Protein AF-A0AAE9SIH8-F1 (afdb_monomer)

Solvent-accessible surface area (backbone atoms only — not comparable to full-atom values): 8625 Å² total; per-residue (Å²): 113,73,67,61,57,49,52,53,50,48,49,51,50,50,52,49,59,66,50,48,78,68,46,65,55,53,62,52,49,54,48,53,52,45,54,52,49,50,54,51,30,52,54,30,46,47,54,41,31,60,41,42,65,58,49,41,54,53,43,53,73,67,72,54,62,60,70,52,38,52,46,42,48,56,34,34,75,76,45,49,53,47,79,69,83,87,72,99,57,61,70,63,61,51,50,30,53,45,34,55,56,52,59,50,67,57,87,61,87,91,53,61,70,65,57,54,54,54,34,50,45,48,43,49,29,52,53,42,52,52,51,50,51,52,50,50,52,54,49,49,66,60,46,53,60,53,53,52,55,56,54,60,74,75,109

Radius of gyration: 23.44 Å; Cα contacts (8 Å, |Δi|>4): 87; chains: 1; bounding box: 57×36×56 Å

Structure (mmCIF, N/CA/C/O backbone):
data_AF-A0AAE9SIH8-F1
#
_entry.id   AF-A0AAE9SIH8-F1
#
loop_
_atom_site.group_PDB
_atom_site.id
_atom_site.type_symbol
_atom_site.label_atom_id
_atom_site.label_alt_id
_atom_site.label_comp_id
_atom_site.label_asym_id
_atom_site.label_entity_id
_atom_site.label_seq_id
_atom_site.pdbx_PDB_ins_code
_atom_site.Cartn_x
_atom_site.Cartn_y
_atom_site.Cartn_z
_atom_site.occupancy
_atom_site.B_iso_or_equiv
_atom_site.auth_seq_id
_atom_site.auth_comp_id
_atom_site.auth_asym_id
_atom_site.auth_atom_id
_atom_site.pdbx_PDB_model_num
ATOM 1 N N . MET A 1 1 ? 42.562 -18.821 -25.624 1.00 51.78 1 MET A N 1
ATOM 2 C CA . MET A 1 1 ? 41.520 -18.286 -24.716 1.00 51.78 1 MET A CA 1
ATOM 3 C C . MET A 1 1 ? 40.716 -17.145 -25.338 1.00 51.78 1 MET A C 1
ATOM 5 O O . MET A 1 1 ? 39.502 -17.243 -25.308 1.00 51.78 1 MET A O 1
ATOM 9 N N . GLY A 1 2 ? 41.336 -16.130 -25.962 1.00 51.38 2 GLY A N 1
ATOM 10 C CA . GLY A 1 2 ? 40.613 -14.959 -26.504 1.00 51.38 2 GLY A CA 1
ATOM 11 C C . GLY A 1 2 ? 39.602 -15.224 -27.635 1.00 51.38 2 GLY A C 1
ATOM 12 O O . GLY A 1 2 ? 38.607 -14.512 -27.735 1.00 51.38 2 GLY A O 1
ATOM 13 N N . LEU A 1 3 ? 39.822 -16.263 -28.451 1.00 54.47 3 LEU A N 1
ATOM 14 C CA . LEU A 1 3 ? 38.937 -16.655 -29.563 1.00 54.47 3 LEU A CA 1
ATOM 15 C C . LEU A 1 3 ? 37.640 -17.329 -29.085 1.00 54.47 3 LEU A C 1
ATOM 17 O O . LEU A 1 3 ? 36.567 -17.075 -29.612 1.00 54.47 3 LEU A O 1
ATOM 21 N N . ILE A 1 4 ? 37.723 -18.141 -28.029 1.00 61.78 4 ILE A N 1
ATOM 22 C CA . ILE A 1 4 ? 36.557 -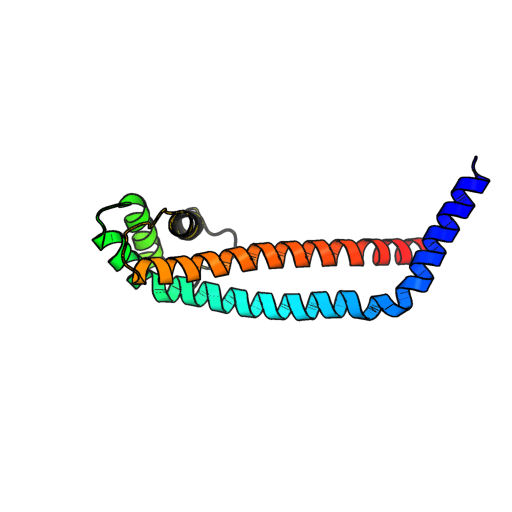18.830 -27.453 1.00 61.78 4 ILE A CA 1
ATOM 23 C C . ILE A 1 4 ? 35.651 -17.815 -26.748 1.00 61.78 4 ILE A C 1
ATOM 25 O O . ILE A 1 4 ? 34.438 -17.836 -26.919 1.00 61.78 4 ILE A O 1
ATOM 29 N N . THR A 1 5 ? 36.238 -16.865 -26.017 1.00 56.62 5 THR A N 1
ATOM 30 C CA . THR A 1 5 ? 35.485 -15.792 -25.354 1.00 56.62 5 THR A CA 1
ATOM 31 C C . THR A 1 5 ? 34.812 -14.841 -26.341 1.00 56.62 5 THR A C 1
ATOM 33 O O . THR A 1 5 ? 33.710 -14.380 -26.070 1.00 56.62 5 THR A O 1
ATOM 36 N N . THR A 1 6 ? 35.431 -14.564 -27.494 1.00 56.91 6 THR A N 1
ATOM 37 C CA . THR A 1 6 ? 34.813 -13.722 -28.534 1.0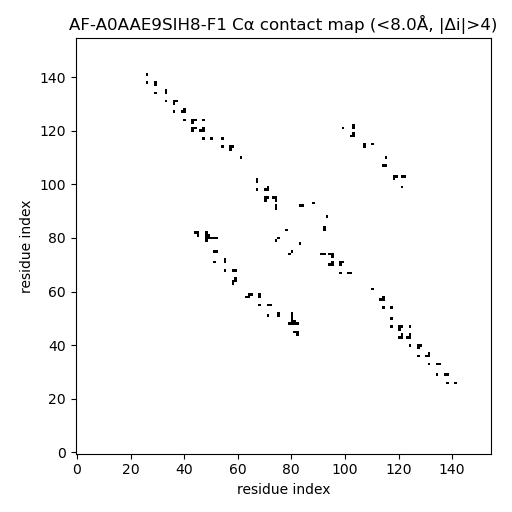0 56.91 6 THR A CA 1
ATOM 38 C C . THR A 1 6 ? 33.679 -14.443 -29.249 1.00 56.91 6 THR A C 1
ATOM 40 O O . THR A 1 6 ? 32.646 -13.827 -29.477 1.00 56.91 6 THR A O 1
ATOM 43 N N . ILE A 1 7 ? 33.814 -15.741 -29.530 1.00 63.94 7 ILE A N 1
ATOM 44 C CA . ILE A 1 7 ? 32.733 -16.546 -30.120 1.00 63.94 7 ILE A CA 1
ATOM 45 C C . ILE A 1 7 ? 31.525 -16.610 -29.176 1.00 63.94 7 ILE A C 1
ATOM 47 O O . ILE A 1 7 ? 30.414 -16.319 -29.604 1.00 63.94 7 ILE A O 1
ATOM 51 N N . ILE A 1 8 ? 31.744 -16.867 -27.881 1.00 65.31 8 ILE A N 1
ATOM 52 C CA . ILE A 1 8 ? 30.671 -16.867 -26.871 1.00 65.31 8 ILE A CA 1
ATOM 53 C C . ILE A 1 8 ? 30.009 -15.484 -26.771 1.00 65.31 8 ILE A C 1
ATOM 55 O O . ILE A 1 8 ? 28.789 -15.380 -26.691 1.00 65.31 8 ILE A O 1
ATOM 59 N N . PHE A 1 9 ? 30.790 -14.402 -26.809 1.00 60.03 9 PHE A N 1
ATOM 60 C CA . PHE A 1 9 ? 30.253 -13.040 -26.759 1.00 60.03 9 PHE A CA 1
ATOM 61 C C . PHE A 1 9 ? 29.423 -12.692 -28.005 1.00 60.03 9 PHE A C 1
ATOM 63 O O . PHE A 1 9 ? 28.375 -12.059 -27.888 1.00 60.03 9 PHE A O 1
ATOM 70 N N . ILE A 1 10 ? 29.854 -13.147 -29.186 1.00 64.19 10 ILE A N 1
ATOM 71 C CA . ILE A 1 10 ? 29.127 -12.982 -30.450 1.00 64.19 10 ILE A CA 1
ATOM 72 C C . ILE A 1 10 ? 27.847 -13.826 -30.458 1.00 64.19 10 ILE A C 1
ATOM 74 O O . ILE A 1 10 ? 26.819 -13.326 -30.900 1.00 64.19 10 ILE A O 1
ATOM 78 N N . GLU A 1 11 ? 27.862 -15.049 -29.923 1.00 59.62 11 GLU A N 1
ATOM 79 C CA . GLU A 1 11 ? 26.656 -15.878 -29.780 1.00 59.62 11 GLU A CA 1
ATOM 80 C C . GLU A 1 11 ? 25.663 -15.296 -28.771 1.00 59.62 11 GLU A C 1
ATOM 82 O O . GLU A 1 11 ? 24.463 -15.298 -29.033 1.00 59.62 11 GLU A O 1
ATOM 87 N N . ILE A 1 12 ? 26.136 -14.715 -27.664 1.00 62.38 12 ILE A N 1
ATOM 88 C CA . ILE A 1 12 ? 25.283 -13.977 -26.722 1.00 62.38 12 ILE A CA 1
ATOM 89 C C . ILE A 1 12 ? 24.674 -12.751 -27.415 1.00 62.38 12 ILE A C 1
ATOM 91 O O . ILE A 1 12 ? 23.472 -12.529 -27.312 1.00 62.38 12 ILE A O 1
ATOM 95 N N . LEU A 1 13 ? 25.460 -11.982 -28.173 1.00 55.28 13 LEU A N 1
ATOM 96 C CA . LEU A 1 13 ? 24.975 -10.822 -28.932 1.00 55.28 13 LEU A CA 1
ATOM 97 C C . LEU A 1 13 ? 24.002 -11.202 -30.058 1.00 55.28 13 LEU A C 1
ATOM 99 O O . LEU A 1 13 ? 23.015 -10.499 -30.263 1.00 55.28 13 LEU A O 1
ATOM 103 N N . ALA A 1 14 ? 24.244 -12.303 -30.770 1.00 55.91 14 ALA A N 1
ATOM 104 C CA . ALA A 1 14 ? 23.375 -12.814 -31.829 1.00 55.91 14 ALA A CA 1
ATOM 105 C C . ALA A 1 14 ? 22.090 -13.443 -31.263 1.00 55.91 14 ALA A C 1
ATOM 107 O O . ALA A 1 14 ? 21.006 -13.247 -31.817 1.00 55.91 14 ALA A O 1
ATOM 108 N N . GLY A 1 15 ? 22.188 -14.125 -30.119 1.00 54.53 15 GLY A N 1
ATOM 109 C CA . GLY A 1 15 ? 21.053 -14.609 -29.338 1.00 54.53 15 GLY A CA 1
ATOM 110 C C . GLY A 1 15 ? 20.188 -13.452 -28.848 1.00 54.53 15 GLY A C 1
ATOM 111 O O . GLY A 1 15 ? 18.983 -13.464 -29.054 1.00 54.53 15 GLY A O 1
ATOM 112 N N . ILE A 1 16 ? 20.805 -12.392 -28.323 1.00 56.25 16 ILE A N 1
ATOM 113 C CA . ILE A 1 16 ? 20.131 -11.148 -27.942 1.00 56.25 16 ILE A CA 1
ATOM 114 C C . ILE A 1 16 ? 19.460 -10.490 -29.166 1.00 56.25 16 ILE A C 1
ATOM 116 O O . ILE A 1 16 ? 18.292 -10.121 -29.094 1.00 56.25 16 ILE A O 1
ATOM 120 N N . ASN A 1 17 ? 20.153 -10.379 -30.307 1.00 50.12 17 ASN A N 1
ATOM 121 C CA . ASN A 1 17 ? 19.650 -9.714 -31.519 1.00 50.12 17 ASN A CA 1
ATOM 122 C C . ASN A 1 17 ? 18.515 -10.486 -32.224 1.00 50.12 17 ASN A C 1
ATOM 124 O O . ASN A 1 17 ? 17.637 -9.859 -32.808 1.00 50.12 17 ASN A O 1
ATOM 128 N N . SER A 1 18 ? 18.499 -11.822 -32.146 1.00 53.47 18 SER A N 1
ATOM 129 C CA . SER A 1 18 ? 17.371 -12.644 -32.618 1.00 53.47 18 SER A CA 1
ATOM 130 C C . SER A 1 18 ? 16.183 -12.624 -31.645 1.00 53.47 18 SER A C 1
ATOM 132 O O . SER A 1 18 ? 15.043 -12.585 -32.098 1.00 53.47 18 SER A O 1
ATOM 134 N N . TYR A 1 19 ? 16.430 -12.516 -30.332 1.00 53.16 19 TYR A N 1
ATOM 135 C CA . TYR A 1 19 ? 15.395 -12.283 -29.310 1.00 53.16 19 TYR A CA 1
ATOM 136 C C . TYR A 1 19 ? 14.754 -10.883 -29.385 1.00 53.16 19 TYR A C 1
ATOM 138 O O . TYR A 1 19 ? 13.635 -10.689 -28.911 1.00 53.16 19 TYR A O 1
ATOM 146 N N . TYR A 1 20 ? 15.447 -9.889 -29.955 1.00 52.72 20 TYR A N 1
ATOM 147 C CA . TYR A 1 20 ? 15.016 -8.483 -29.969 1.00 52.72 20 TYR A CA 1
ATOM 148 C C . TYR A 1 20 ? 13.740 -8.215 -30.787 1.00 52.72 20 TYR A C 1
ATOM 150 O O . TYR A 1 20 ? 13.038 -7.246 -30.495 1.00 52.72 20 TYR A O 1
ATOM 158 N N . LEU A 1 21 ? 13.410 -9.060 -31.773 1.00 50.75 21 LEU A N 1
ATOM 159 C CA . LEU A 1 21 ? 12.186 -8.913 -32.575 1.00 50.75 21 LEU A CA 1
ATOM 160 C C . LEU A 1 21 ? 10.911 -9.267 -31.785 1.00 50.75 21 LEU A C 1
ATOM 162 O O . LEU A 1 21 ? 9.889 -8.615 -31.983 1.00 50.75 21 LEU A O 1
ATOM 166 N N . ASP A 1 22 ? 10.994 -10.183 -30.815 1.00 51.50 22 ASP A N 1
ATOM 167 C CA . ASP A 1 22 ? 9.898 -10.484 -29.875 1.00 51.50 22 ASP A CA 1
ATOM 168 C C . ASP A 1 22 ? 9.880 -9.526 -28.661 1.00 51.50 22 ASP A C 1
ATOM 170 O O . ASP A 1 22 ? 8.882 -9.398 -27.945 1.00 51.50 22 ASP A O 1
ATOM 174 N N . PHE A 1 23 ? 10.976 -8.793 -28.436 1.00 52.62 23 PHE A N 1
ATOM 175 C CA . PHE A 1 23 ? 11.207 -7.968 -27.246 1.00 52.62 23 PHE A CA 1
ATOM 176 C C . PHE A 1 23 ? 10.578 -6.574 -27.285 1.00 52.62 23 PHE A C 1
ATOM 178 O O . PHE A 1 23 ? 10.582 -5.908 -26.258 1.00 52.62 23 PHE A O 1
ATOM 185 N N . VAL A 1 24 ? 10.015 -6.101 -28.403 1.00 56.66 24 VAL A N 1
ATOM 186 C CA . VAL A 1 24 ? 9.310 -4.798 -28.427 1.00 56.66 24 VAL A CA 1
ATOM 187 C C . VAL A 1 24 ? 8.046 -4.844 -27.559 1.00 56.66 24 VAL A C 1
ATOM 189 O O . VAL A 1 24 ? 7.697 -3.861 -26.906 1.00 56.66 24 VAL A O 1
ATOM 192 N N . PHE A 1 25 ? 7.386 -6.003 -27.483 1.00 58.53 25 PHE A N 1
ATOM 193 C CA . PHE A 1 25 ? 6.155 -6.160 -26.711 1.00 58.53 25 PHE A CA 1
ATOM 194 C C . PHE A 1 25 ? 6.394 -6.204 -25.199 1.00 58.53 25 PHE A C 1
ATOM 196 O O . PHE A 1 25 ? 5.549 -5.729 -24.446 1.00 58.53 25 PHE A O 1
ATOM 203 N N . ILE A 1 26 ? 7.533 -6.723 -24.731 1.00 64.25 26 ILE A N 1
ATOM 204 C CA . ILE A 1 26 ? 7.787 -6.928 -23.296 1.00 64.25 26 ILE A CA 1
ATOM 205 C C . ILE A 1 26 ? 7.831 -5.592 -22.518 1.00 64.25 26 ILE A C 1
ATOM 207 O O . ILE A 1 26 ? 7.085 -5.467 -21.544 1.00 64.25 26 ILE A O 1
ATOM 211 N N . PRO A 1 27 ? 8.595 -4.560 -22.933 1.00 67.25 27 PRO A N 1
ATOM 212 C CA . PRO A 1 27 ? 8.571 -3.247 -22.298 1.00 67.25 27 PRO A CA 1
ATOM 213 C C . PRO A 1 27 ? 7.194 -2.591 -22.360 1.00 67.25 27 PRO A C 1
ATOM 215 O O . PRO A 1 27 ? 6.779 -1.987 -21.377 1.00 67.25 27 PRO A O 1
ATOM 218 N N . ILE A 1 28 ? 6.463 -2.740 -23.474 1.00 72.38 28 ILE A N 1
ATOM 219 C CA . ILE A 1 28 ? 5.100 -2.205 -23.624 1.00 72.38 28 ILE A CA 1
ATOM 220 C C . ILE A 1 28 ? 4.159 -2.862 -22.610 1.00 72.38 28 ILE A C 1
ATOM 222 O O . ILE A 1 28 ? 3.419 -2.166 -21.920 1.00 72.38 28 ILE A O 1
ATOM 226 N N . ILE A 1 29 ? 4.219 -4.186 -22.465 1.00 73.88 29 ILE A N 1
ATOM 227 C CA . ILE A 1 29 ? 3.425 -4.946 -21.495 1.00 73.88 29 ILE A CA 1
ATOM 228 C C . ILE A 1 29 ? 3.756 -4.500 -20.066 1.00 73.88 29 ILE A C 1
ATOM 230 O O . ILE A 1 29 ? 2.844 -4.202 -19.295 1.00 73.88 29 ILE A O 1
ATOM 234 N N . VAL A 1 30 ? 5.043 -4.386 -19.717 1.00 76.31 30 VAL A N 1
ATOM 235 C CA . VAL A 1 30 ? 5.484 -3.885 -18.402 1.00 76.31 30 VAL A CA 1
ATOM 236 C C . VAL A 1 30 ? 4.958 -2.470 -18.151 1.00 76.31 30 VAL A C 1
ATOM 238 O O . VAL A 1 30 ? 4.512 -2.175 -17.043 1.00 76.31 30 VAL A O 1
ATOM 241 N N . TRP A 1 31 ? 4.939 -1.614 -19.174 1.00 79.50 31 TRP A N 1
ATOM 242 C CA . TRP A 1 31 ? 4.422 -0.249 -19.080 1.00 79.50 31 TRP A CA 1
ATOM 243 C C . TRP A 1 31 ? 2.905 -0.208 -18.868 1.00 79.50 31 TRP A C 1
ATOM 245 O O . TRP A 1 31 ? 2.427 0.499 -17.983 1.00 79.50 31 TRP A O 1
ATOM 255 N N . VAL A 1 32 ? 2.146 -1.003 -19.631 1.00 83.38 32 VAL A N 1
ATOM 256 C CA . VAL A 1 32 ? 0.683 -1.115 -19.506 1.00 83.38 32 VAL A CA 1
ATOM 257 C C . VAL A 1 32 ? 0.300 -1.655 -18.128 1.00 83.38 32 VAL A C 1
ATOM 259 O O . VAL A 1 32 ? -0.547 -1.066 -17.453 1.00 83.38 32 VAL A O 1
ATOM 262 N N . PHE A 1 33 ? 0.958 -2.722 -17.663 1.00 80.94 33 PHE A N 1
ATOM 263 C CA . PHE A 1 33 ? 0.757 -3.226 -16.304 1.00 80.94 33 PHE A CA 1
ATOM 264 C C . PHE A 1 33 ? 1.161 -2.186 -15.259 1.00 80.94 33 PHE A C 1
ATOM 266 O O . PHE A 1 33 ? 0.419 -1.972 -14.304 1.00 80.94 33 PHE A O 1
ATOM 273 N N . GLY A 1 34 ? 2.285 -1.494 -15.448 1.00 84.31 34 GLY A N 1
ATOM 274 C CA . GLY A 1 34 ? 2.728 -0.413 -14.571 1.00 84.31 34 GLY A CA 1
ATOM 275 C C . GLY A 1 34 ? 1.677 0.687 -14.425 1.00 84.31 34 GLY A C 1
ATOM 276 O O . GLY A 1 34 ? 1.315 1.042 -13.304 1.00 84.31 34 GLY A O 1
ATOM 277 N N . ALA A 1 35 ? 1.120 1.170 -15.537 1.00 88.31 35 ALA A N 1
ATOM 278 C CA . ALA A 1 35 ? 0.054 2.168 -15.543 1.00 88.31 35 ALA A CA 1
ATOM 279 C C . ALA A 1 35 ? -1.208 1.664 -14.823 1.00 88.31 35 ALA A C 1
ATOM 281 O O . ALA A 1 35 ? -1.762 2.368 -13.975 1.00 88.31 35 ALA A O 1
ATOM 282 N N . PHE A 1 36 ? -1.629 0.425 -15.093 1.00 90.38 36 PHE A N 1
ATOM 283 C CA . PHE A 1 36 ? -2.770 -0.191 -14.416 1.00 90.38 36 PHE A CA 1
ATOM 284 C C . PHE A 1 36 ? -2.556 -0.288 -12.898 1.00 90.38 36 PHE A C 1
ATOM 286 O O . PHE A 1 36 ? -3.408 0.144 -12.118 1.00 90.38 36 PHE A O 1
ATOM 293 N N . PHE A 1 37 ? -1.400 -0.795 -12.459 1.00 89.00 37 PHE A N 1
ATOM 294 C CA . PHE A 1 37 ? -1.069 -0.902 -11.039 1.00 89.00 37 PHE A CA 1
ATOM 295 C C . PHE A 1 37 ? -0.905 0.468 -10.371 1.00 89.00 37 PHE A C 1
ATOM 297 O O . PHE A 1 37 ? -1.242 0.594 -9.198 1.00 89.00 37 PHE A O 1
ATOM 304 N N . LEU A 1 38 ? -0.455 1.503 -11.089 1.00 90.50 38 LEU A N 1
ATOM 305 C CA . LEU A 1 38 ? -0.387 2.875 -10.575 1.00 90.50 38 LEU A C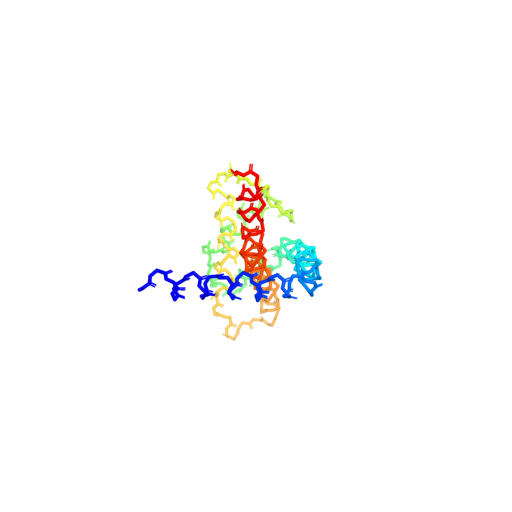A 1
ATOM 306 C C . LEU A 1 38 ? -1.779 3.452 -10.312 1.00 90.50 38 LEU A C 1
ATOM 308 O O . LEU A 1 38 ? -2.018 4.007 -9.239 1.00 90.50 38 LEU A O 1
ATOM 312 N N . ILE A 1 39 ? -2.709 3.292 -11.257 1.00 92.06 39 ILE A N 1
ATOM 313 C CA . ILE A 1 39 ? -4.106 3.712 -11.075 1.00 92.06 39 ILE A CA 1
ATOM 314 C C . ILE A 1 39 ? -4.715 2.950 -9.898 1.00 92.06 39 ILE A C 1
ATOM 316 O O . ILE A 1 39 ? -5.297 3.547 -8.992 1.00 92.06 39 ILE A O 1
ATOM 320 N N . TYR A 1 40 ? -4.526 1.631 -9.870 1.00 90.44 40 TYR A N 1
ATOM 321 C CA . TYR A 1 40 ? -5.047 0.786 -8.804 1.00 90.44 40 TYR A CA 1
ATOM 322 C C . TYR A 1 40 ? -4.454 1.146 -7.432 1.00 90.44 40 TYR A C 1
ATOM 324 O O . TYR A 1 40 ? -5.182 1.196 -6.441 1.00 90.44 40 TYR A O 1
ATOM 332 N N . PHE A 1 41 ? -3.164 1.488 -7.374 1.00 90.44 41 PHE A N 1
ATOM 333 C CA . PHE A 1 41 ? -2.506 1.994 -6.171 1.00 90.44 41 PHE A CA 1
ATOM 334 C C . PHE A 1 41 ? -3.170 3.271 -5.655 1.00 90.44 41 PHE A C 1
ATOM 336 O O . PHE A 1 41 ? -3.510 3.338 -4.478 1.00 90.44 41 PHE A O 1
ATOM 343 N N . ILE A 1 42 ? -3.410 4.257 -6.527 1.00 90.00 42 ILE A N 1
ATOM 344 C CA . ILE A 1 42 ? -4.063 5.520 -6.146 1.00 90.00 42 ILE A CA 1
ATOM 345 C C . ILE A 1 42 ? -5.464 5.260 -5.585 1.00 90.00 42 ILE A C 1
ATOM 347 O O . ILE A 1 42 ? -5.830 5.832 -4.560 1.00 90.00 42 ILE A O 1
ATOM 351 N N . VAL A 1 43 ? -6.231 4.360 -6.206 1.00 91.38 43 VAL A N 1
ATOM 352 C CA . VAL A 1 43 ? -7.562 3.975 -5.714 1.00 91.38 43 VAL A CA 1
ATOM 353 C C . VAL A 1 43 ? -7.476 3.319 -4.332 1.00 91.38 43 VAL A C 1
ATOM 355 O O . VAL A 1 43 ? -8.283 3.626 -3.453 1.00 91.38 43 VAL A O 1
ATOM 358 N N . CYS A 1 44 ? -6.514 2.421 -4.112 1.00 90.69 44 CYS A N 1
ATOM 359 C CA . CYS A 1 44 ? -6.318 1.766 -2.817 1.00 90.69 44 CYS A CA 1
ATOM 360 C C . CYS A 1 44 ? -5.853 2.733 -1.719 1.00 90.69 44 CYS A C 1
ATOM 362 O O . CYS A 1 44 ? -6.345 2.646 -0.594 1.00 90.69 44 CYS A O 1
ATOM 364 N N . GLU A 1 45 ? -4.951 3.660 -2.037 1.00 89.56 45 GLU A N 1
ATOM 365 C CA . GLU A 1 45 ? -4.519 4.720 -1.122 1.00 89.56 45 GLU A CA 1
ATOM 366 C C . GLU A 1 45 ? -5.698 5.620 -0.759 1.00 89.56 45 GLU A C 1
ATOM 368 O O . GLU A 1 45 ? -5.992 5.796 0.419 1.00 89.56 45 GLU A O 1
ATOM 373 N N . HIS A 1 46 ? -6.450 6.104 -1.750 1.00 90.50 46 HIS A N 1
ATOM 374 C CA . HIS A 1 46 ? -7.633 6.926 -1.503 1.00 90.50 46 HIS A CA 1
ATOM 375 C C . HIS A 1 46 ? -8.632 6.217 -0.582 1.00 90.50 46 HIS A C 1
ATOM 377 O O . HIS A 1 46 ? -9.107 6.815 0.375 1.00 90.50 46 HIS A O 1
ATOM 383 N N . LYS A 1 47 ? -8.918 4.930 -0.823 1.00 90.81 47 LYS A N 1
ATOM 384 C CA . LYS A 1 47 ? -9.797 4.134 0.052 1.00 90.81 47 LYS A CA 1
ATOM 385 C C . LYS A 1 47 ? -9.247 3.965 1.470 1.00 90.81 47 LYS A C 1
ATOM 387 O O . LYS A 1 47 ? -10.017 3.867 2.417 1.00 90.81 47 LYS A O 1
ATOM 392 N N . THR A 1 48 ? -7.927 3.899 1.619 1.00 91.06 48 THR A N 1
ATOM 393 C CA . THR A 1 48 ? -7.279 3.813 2.933 1.00 91.06 48 THR A CA 1
ATOM 394 C C . THR A 1 48 ? -7.504 5.097 3.727 1.00 91.06 48 THR A C 1
ATOM 396 O O . THR A 1 48 ? -7.944 5.031 4.872 1.00 91.06 48 THR A O 1
ATOM 399 N N . TYR A 1 49 ? -7.276 6.256 3.105 1.00 90.38 49 TYR A N 1
ATOM 400 C CA . TYR A 1 49 ? -7.468 7.553 3.756 1.00 90.38 49 TYR A CA 1
ATOM 401 C C . TYR A 1 49 ? -8.944 7.913 3.947 1.00 90.38 49 TYR A C 1
ATOM 403 O O . TYR A 1 49 ? -9.299 8.450 4.992 1.00 90.38 49 TYR A O 1
ATOM 411 N N . SER A 1 50 ? -9.830 7.560 3.011 1.00 90.38 50 SER A N 1
ATOM 412 C CA . SER A 1 50 ? -11.271 7.806 3.167 1.00 90.38 50 SER A CA 1
ATOM 413 C C . SER A 1 50 ? -11.862 7.050 4.353 1.00 90.38 50 SER A C 1
ATOM 415 O O . SER A 1 50 ? -12.757 7.556 5.019 1.00 90.38 50 SER A O 1
ATOM 417 N N . ASN A 1 51 ? -11.337 5.856 4.642 1.00 93.00 51 ASN A N 1
ATOM 418 C CA . ASN A 1 51 ? -11.846 5.000 5.709 1.00 93.00 51 ASN A CA 1
ATOM 419 C C . ASN A 1 51 ? -11.067 5.156 7.022 1.00 93.00 51 ASN A C 1
ATOM 421 O O . ASN A 1 51 ? -11.285 4.386 7.956 1.00 93.00 51 ASN A O 1
ATOM 425 N N . VAL A 1 52 ? -10.153 6.128 7.129 1.00 92.19 52 VAL A N 1
ATOM 426 C CA . VAL A 1 52 ? -9.328 6.288 8.337 1.00 92.19 52 VAL A CA 1
ATOM 427 C C . VAL A 1 52 ? -10.169 6.559 9.583 1.00 92.19 52 VAL A C 1
ATOM 429 O O . VAL A 1 52 ? -9.859 6.036 10.649 1.00 92.19 52 VAL A O 1
ATOM 432 N N . GLN A 1 53 ? -11.270 7.301 9.452 1.00 91.69 53 GLN A N 1
ATOM 433 C CA . GLN A 1 53 ? -12.180 7.556 10.566 1.00 91.69 53 GLN A CA 1
ATOM 434 C C . GLN A 1 53 ? -12.816 6.255 11.076 1.00 91.69 53 GLN A C 1
ATOM 436 O O . GLN A 1 53 ? -12.837 6.016 12.280 1.00 91.69 53 GLN A O 1
ATOM 441 N N . GLU A 1 54 ? -13.268 5.379 10.174 1.00 92.00 54 GLU A N 1
ATOM 442 C CA . GLU A 1 54 ? -13.800 4.061 10.543 1.00 92.00 54 GLU A CA 1
ATOM 443 C C . GLU A 1 54 ? -12.724 3.176 11.181 1.00 92.00 54 GLU A C 1
ATOM 445 O O . GLU A 1 54 ? -12.999 2.481 12.159 1.00 92.00 54 GLU A O 1
ATOM 450 N N . ILE A 1 55 ? -11.484 3.235 10.675 1.00 91.50 55 ILE A N 1
ATOM 451 C CA . ILE A 1 55 ? -10.340 2.531 11.269 1.00 91.50 55 ILE A CA 1
ATOM 452 C C . ILE A 1 55 ? -10.130 2.999 12.711 1.00 91.50 55 ILE A C 1
ATOM 454 O O . ILE A 1 55 ? -10.031 2.159 13.598 1.00 91.50 55 ILE A O 1
ATOM 458 N N . ILE A 1 56 ? -10.104 4.310 12.961 1.00 92.00 56 ILE A N 1
ATOM 459 C CA . ILE A 1 56 ? -9.912 4.889 14.301 1.00 92.00 56 ILE A CA 1
ATOM 460 C C . ILE A 1 56 ? -11.053 4.483 15.241 1.00 92.00 56 ILE A C 1
ATOM 462 O O . ILE A 1 56 ? -10.804 4.055 16.368 1.00 92.00 56 ILE A O 1
ATOM 466 N N . VAL A 1 57 ? -12.308 4.570 14.792 1.00 92.31 57 VAL A N 1
ATOM 467 C CA . VAL A 1 57 ? -13.477 4.209 15.613 1.00 92.31 57 VAL A CA 1
ATOM 468 C C . VAL A 1 57 ? -13.444 2.728 15.984 1.00 92.31 57 VAL A C 1
ATOM 470 O O . VAL A 1 57 ? -13.561 2.379 17.157 1.00 92.31 57 VAL A O 1
ATOM 473 N N . HIS A 1 58 ? -13.222 1.841 15.013 1.00 90.12 58 HIS A N 1
ATOM 474 C CA . HIS A 1 58 ? 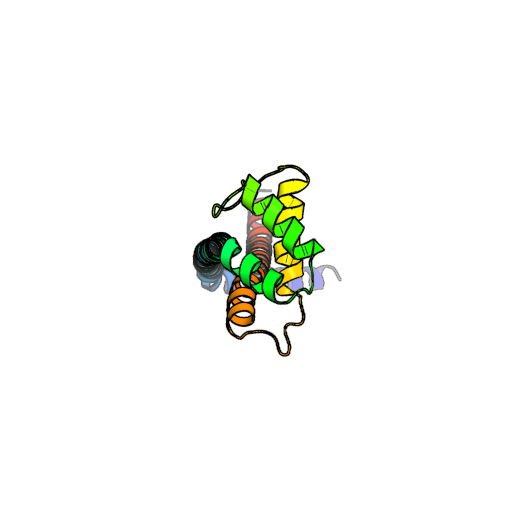-13.169 0.412 15.301 1.00 90.12 58 HIS A CA 1
ATOM 475 C C . HIS A 1 58 ? -11.937 0.035 16.127 1.00 90.12 58 HIS A C 1
ATOM 477 O O . HIS A 1 58 ? -12.066 -0.753 17.059 1.00 90.12 58 HIS A O 1
ATOM 483 N N . LEU A 1 59 ? -10.769 0.622 15.858 1.00 89.25 59 LEU A N 1
ATOM 484 C CA . LEU A 1 59 ? -9.551 0.359 16.623 1.00 89.25 59 LEU A CA 1
ATOM 485 C C . LEU A 1 59 ? -9.681 0.847 18.075 1.00 89.25 59 LEU A C 1
ATOM 487 O O . LEU A 1 59 ? -9.379 0.090 18.993 1.00 89.25 59 LEU A O 1
ATOM 491 N N . SER A 1 60 ? -10.208 2.054 18.303 1.00 89.25 60 SER A N 1
ATOM 492 C CA . SER A 1 60 ? -10.447 2.581 19.658 1.00 89.25 60 SER A CA 1
ATOM 493 C C . SER A 1 60 ? -11.448 1.738 20.448 1.00 89.25 60 SER A C 1
ATOM 495 O O . SER A 1 60 ? -11.246 1.525 21.643 1.00 89.25 60 SER A O 1
ATOM 497 N N . SER A 1 61 ? -12.471 1.182 19.786 1.00 86.88 61 SER A N 1
ATOM 498 C CA . SER A 1 61 ? -13.459 0.303 20.428 1.00 86.88 61 SER A CA 1
ATOM 499 C C . SER A 1 61 ? -12.866 -0.999 20.978 1.00 86.88 61 SER A C 1
ATOM 501 O O . SER A 1 61 ? -13.399 -1.551 21.936 1.00 86.88 61 SER A O 1
ATOM 503 N N . THR A 1 62 ? -11.734 -1.461 20.432 1.00 84.69 62 THR A N 1
ATOM 504 C CA . THR A 1 62 ? -11.025 -2.637 20.965 1.00 84.69 62 THR A CA 1
ATOM 505 C C . THR A 1 62 ? -10.332 -2.345 22.300 1.00 84.69 62 THR A C 1
ATOM 507 O O . THR A 1 62 ? -9.974 -3.268 23.029 1.00 84.69 62 THR A O 1
ATOM 510 N N . GLY A 1 63 ? -10.081 -1.066 22.617 1.00 80.75 63 GLY A N 1
ATOM 511 C CA . GLY A 1 63 ? -9.281 -0.635 23.769 1.00 80.75 63 GLY A CA 1
ATOM 512 C C . GLY A 1 63 ? -7.804 -1.051 23.706 1.00 80.75 63 GLY A C 1
ATOM 513 O O . GLY A 1 63 ? -7.029 -0.732 24.610 1.00 80.75 63 GLY A O 1
ATOM 514 N N . ARG A 1 64 ? -7.396 -1.749 22.642 1.00 77.50 64 ARG A N 1
ATOM 515 C CA . ARG A 1 64 ? -6.040 -2.230 22.385 1.00 77.50 64 ARG A CA 1
ATOM 516 C C . ARG A 1 64 ? -5.385 -1.293 21.368 1.00 77.50 64 ARG A C 1
ATOM 518 O O . ARG A 1 64 ? -6.053 -0.719 20.517 1.00 77.50 64 ARG A O 1
ATOM 525 N N . HIS A 1 65 ? -4.068 -1.110 21.456 1.00 85.50 65 HIS A N 1
ATOM 526 C CA . HIS A 1 65 ? -3.299 -0.259 20.526 1.00 85.50 65 HIS A CA 1
ATOM 527 C C . HIS A 1 65 ? -3.614 1.249 20.593 1.00 85.50 65 HIS A C 1
ATOM 529 O O . HIS A 1 65 ? -3.631 1.936 19.572 1.00 85.50 65 HIS A O 1
ATOM 535 N N . LYS A 1 66 ? -3.799 1.795 21.805 1.00 85.12 66 LYS A N 1
ATOM 536 C CA . LYS A 1 66 ? -4.076 3.228 22.018 1.00 85.12 66 LYS A CA 1
ATOM 537 C C . LYS A 1 66 ? -3.060 4.157 21.335 1.00 85.12 66 LYS A C 1
ATOM 539 O O . LYS A 1 66 ? -3.473 5.069 20.636 1.00 85.12 66 LYS A O 1
ATOM 544 N N . GLY A 1 67 ? -1.758 3.869 21.436 1.00 88.06 67 GLY A N 1
ATOM 545 C CA . GLY A 1 67 ? -0.726 4.694 20.789 1.00 88.06 67 GLY A CA 1
ATOM 546 C C . GLY A 1 67 ? -0.855 4.756 19.260 1.00 88.06 67 GLY A C 1
ATOM 547 O O . GLY A 1 67 ? -0.686 5.818 18.663 1.00 88.06 67 GLY A O 1
ATOM 548 N N . LEU A 1 68 ? -1.245 3.649 18.622 1.00 91.38 68 LEU A N 1
ATOM 549 C CA . LEU A 1 68 ? -1.512 3.619 17.184 1.00 91.38 68 LEU A CA 1
ATOM 550 C C . LEU A 1 68 ? -2.758 4.444 16.832 1.00 91.38 68 LEU A C 1
ATOM 552 O O . LEU A 1 68 ? -2.758 5.186 15.850 1.00 91.38 68 LEU A O 1
ATOM 556 N N . CYS A 1 69 ? -3.812 4.317 17.638 1.00 92.06 69 CYS A N 1
ATOM 557 C CA . CYS A 1 69 ? -5.046 5.076 17.472 1.00 92.06 69 CYS A CA 1
ATOM 558 C C . CYS A 1 69 ? -4.803 6.588 17.600 1.00 92.06 69 CYS A C 1
ATOM 560 O O . CYS A 1 69 ? -5.268 7.345 16.751 1.00 92.06 69 CYS A O 1
ATOM 562 N N . ASP A 1 70 ? -4.031 7.010 18.603 1.00 91.56 70 ASP A N 1
ATOM 563 C CA . ASP A 1 70 ? -3.675 8.412 18.834 1.00 91.56 70 ASP A CA 1
ATOM 564 C C . ASP A 1 70 ? -2.868 8.968 17.649 1.00 91.56 70 ASP A C 1
ATOM 566 O O . ASP A 1 70 ? -3.210 10.011 17.095 1.00 91.56 70 ASP A O 1
ATOM 570 N N . THR A 1 71 ? -1.875 8.217 17.158 1.00 91.62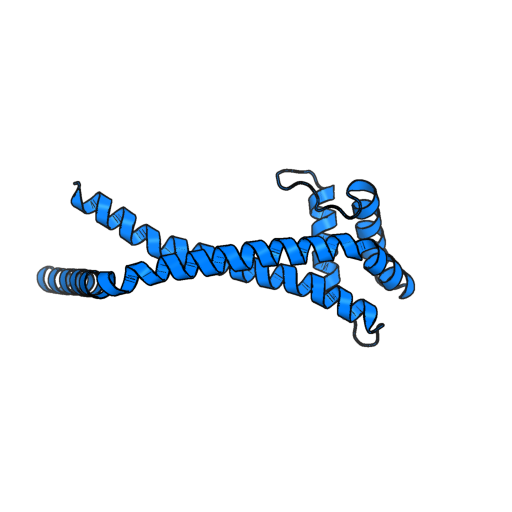 71 THR A N 1
ATOM 571 C CA . THR A 1 71 ? -1.063 8.644 16.004 1.00 91.62 71 THR A CA 1
ATOM 572 C C . THR A 1 71 ? -1.888 8.726 14.708 1.00 91.62 71 THR A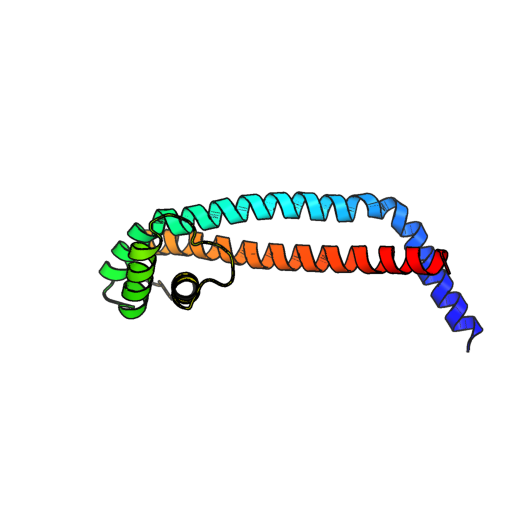 C 1
ATOM 574 O O . THR A 1 71 ? -1.685 9.622 13.885 1.00 91.62 71 THR A O 1
ATOM 577 N N . LEU A 1 72 ? -2.837 7.803 14.497 1.00 92.00 72 LEU A N 1
ATOM 578 C CA . LEU A 1 72 ? -3.771 7.872 13.364 1.00 92.00 72 LEU A CA 1
ATOM 579 C C . LEU A 1 72 ? -4.713 9.073 13.480 1.00 92.00 72 LEU A C 1
ATOM 581 O O . LEU A 1 72 ? -4.982 9.725 12.471 1.00 92.00 72 LEU A O 1
ATOM 585 N N . LEU A 1 73 ? -5.196 9.372 14.686 1.00 92.81 73 LEU A N 1
ATOM 586 C CA . LEU A 1 73 ? -6.072 10.507 14.950 1.00 92.81 73 LEU A CA 1
ATOM 587 C C . LEU A 1 73 ? -5.348 11.839 14.731 1.00 92.81 73 LEU A C 1
ATOM 589 O O . LEU A 1 73 ? -5.884 12.709 14.053 1.00 92.81 73 LEU A O 1
ATOM 593 N N . GLU A 1 74 ? -4.121 11.988 15.229 1.00 91.19 74 GLU A N 1
ATOM 594 C CA . GLU A 1 74 ? -3.304 13.186 15.002 1.00 91.19 74 GLU A CA 1
ATOM 595 C C . GLU A 1 74 ? -3.051 13.434 13.512 1.00 91.19 74 GLU A C 1
ATOM 597 O O . GLU A 1 74 ? -3.186 14.561 13.027 1.00 91.19 74 GLU A O 1
ATOM 602 N N . GLY A 1 75 ? -2.726 12.380 12.761 1.00 88.81 75 GLY A N 1
ATOM 603 C CA . GLY A 1 75 ? -2.573 12.483 11.315 1.00 88.81 75 GLY A CA 1
ATOM 604 C C . GLY A 1 75 ? -3.889 12.804 10.603 1.00 88.81 75 GLY A C 1
ATOM 605 O O . GLY A 1 75 ? -3.900 13.639 9.701 1.00 88.81 75 GLY A O 1
ATOM 606 N N . PHE A 1 76 ? -5.011 12.226 11.041 1.00 91.06 76 PHE A N 1
ATOM 607 C CA . PHE A 1 76 ? -6.335 12.552 10.508 1.00 91.06 76 PHE A CA 1
ATOM 608 C C . PHE A 1 76 ? -6.730 14.009 10.774 1.00 91.06 76 PHE A C 1
ATOM 610 O O . PHE A 1 76 ? -7.253 14.664 9.881 1.00 91.06 76 PHE A O 1
ATOM 617 N N . ILE A 1 77 ? -6.436 14.560 11.953 1.00 90.19 77 ILE A N 1
ATOM 618 C CA . ILE A 1 77 ? -6.704 15.974 12.262 1.00 90.19 77 ILE A CA 1
ATOM 619 C C . ILE A 1 77 ? -5.915 16.899 11.321 1.00 90.19 77 ILE A C 1
ATOM 621 O O . ILE A 1 77 ? -6.429 17.933 10.900 1.00 90.19 77 ILE A O 1
ATOM 625 N N . LYS A 1 78 ? -4.680 16.525 10.964 1.00 88.62 78 LYS A N 1
ATOM 626 C CA . LYS A 1 78 ? -3.808 17.331 10.094 1.00 88.62 78 LYS A CA 1
ATOM 627 C C . LYS A 1 78 ? -4.137 17.205 8.606 1.00 88.62 78 LYS A C 1
ATOM 629 O O . LYS A 1 78 ? -4.072 18.198 7.887 1.00 88.62 78 LYS A O 1
ATOM 634 N N . PHE A 1 79 ? -4.445 15.999 8.131 1.00 87.00 79 PHE A N 1
ATOM 635 C CA . PHE A 1 79 ? -4.562 15.697 6.696 1.00 87.00 79 PHE A CA 1
ATOM 636 C C . PHE A 1 79 ? -5.987 15.343 6.246 1.00 87.00 79 PHE A C 1
ATOM 638 O O . PHE A 1 79 ? -6.270 15.307 5.046 1.00 87.00 79 PHE A O 1
ATOM 645 N N . GLY A 1 80 ? -6.901 15.114 7.187 1.00 87.50 80 GLY A N 1
ATOM 646 C CA . GLY A 1 80 ? -8.274 14.701 6.923 1.00 87.50 80 GLY A CA 1
ATOM 647 C C . GLY A 1 80 ? -8.354 13.347 6.219 1.00 87.50 80 GLY A C 1
ATOM 648 O O . GLY A 1 80 ? -7.529 12.456 6.416 1.00 87.50 80 GLY A O 1
ATOM 649 N N . THR A 1 81 ? -9.363 13.202 5.362 1.00 86.44 81 THR A N 1
ATOM 650 C CA . THR A 1 81 ? -9.559 12.030 4.491 1.00 86.44 81 THR A CA 1
ATOM 651 C C . THR A 1 81 ? -8.718 12.084 3.214 1.00 86.44 81 THR A C 1
ATOM 653 O O . THR A 1 81 ? -8.825 11.202 2.361 1.00 86.44 81 THR A O 1
ATOM 656 N N . CYS A 1 82 ? -7.929 13.141 3.031 1.00 80.75 82 CYS A N 1
ATOM 657 C CA . CYS A 1 82 ? -7.131 13.349 1.835 1.00 80.75 82 CYS A CA 1
ATOM 658 C C . CYS A 1 82 ? -5.781 12.639 1.952 1.00 80.75 82 CYS A C 1
ATOM 660 O O . CYS A 1 82 ? -5.208 12.502 3.032 1.00 80.75 82 CYS A O 1
ATOM 662 N N . MET A 1 83 ? -5.235 12.221 0.807 1.00 79.00 83 MET A N 1
ATOM 663 C CA . MET A 1 83 ? -3.871 11.702 0.765 1.00 79.00 83 MET A CA 1
ATOM 664 C C . MET A 1 83 ? -2.896 12.818 1.181 1.00 79.00 83 MET A C 1
ATOM 666 O O . MET A 1 83 ? -2.935 13.897 0.580 1.00 79.00 83 MET A O 1
ATOM 670 N N . PRO A 1 84 ? -2.000 12.587 2.159 1.00 80.62 84 PRO A N 1
ATOM 671 C CA . PRO A 1 84 ? -1.034 13.594 2.566 1.00 80.62 84 PRO A CA 1
ATOM 672 C C . PRO A 1 84 ? -0.076 13.914 1.407 1.00 80.62 84 PRO A C 1
ATOM 674 O O . PRO A 1 84 ? 0.250 13.015 0.612 1.00 80.62 84 PRO A O 1
ATOM 677 N N . PRO A 1 85 ? 0.405 15.168 1.308 1.00 76.94 85 PRO A N 1
ATOM 678 C CA . PRO A 1 85 ? 1.269 15.604 0.217 1.00 76.94 85 PRO A CA 1
ATOM 679 C C . PRO A 1 85 ? 2.504 14.700 0.079 1.00 76.94 85 PRO A C 1
ATOM 681 O O . PRO A 1 85 ? 3.091 14.239 1.060 1.00 76.94 85 PRO A O 1
ATOM 684 N N . ARG A 1 86 ? 2.883 14.393 -1.168 1.00 66.88 86 ARG A N 1
ATOM 685 C CA . ARG A 1 86 ? 4.058 13.562 -1.483 1.00 66.88 86 ARG A CA 1
ATOM 686 C C . ARG A 1 86 ? 5.305 14.456 -1.550 1.00 66.88 86 ARG A C 1
ATOM 688 O O . ARG A 1 86 ? 5.283 15.456 -2.255 1.00 66.88 86 ARG A O 1
ATOM 695 N N . GLY A 1 87 ? 6.384 14.089 -0.852 1.00 64.19 87 GLY A N 1
ATOM 696 C CA . GLY A 1 87 ? 7.663 14.815 -0.868 1.00 64.19 87 GLY A CA 1
ATOM 697 C C . GLY A 1 87 ? 8.422 14.724 0.460 1.00 64.19 87 GLY A C 1
ATOM 698 O O . GLY A 1 87 ? 8.043 13.938 1.328 1.00 64.19 87 GLY A O 1
ATOM 699 N N . PHE A 1 88 ? 9.464 15.547 0.626 1.00 56.66 88 PHE A N 1
ATOM 700 C CA . PHE A 1 88 ? 10.137 15.791 1.912 1.00 56.66 88 PHE A CA 1
ATOM 701 C C . PHE A 1 88 ? 9.229 16.620 2.835 1.00 56.66 88 PHE A C 1
ATOM 703 O O . PHE A 1 88 ? 9.507 17.775 3.142 1.00 56.66 88 PHE A O 1
ATOM 710 N N . TYR A 1 89 ? 8.102 16.046 3.240 1.00 61.38 89 TYR A N 1
ATOM 711 C CA . TYR A 1 89 ? 7.268 16.607 4.295 1.00 61.38 89 TYR A CA 1
ATOM 712 C C . TYR A 1 89 ? 7.619 15.925 5.616 1.00 61.38 89 TYR A C 1
ATOM 714 O O . TYR A 1 89 ? 7.950 14.740 5.633 1.00 61.38 89 TYR A O 1
ATOM 722 N N . GLY A 1 90 ? 7.630 16.725 6.687 1.00 69.12 90 GLY A N 1
ATOM 723 C CA . GLY A 1 90 ? 8.254 16.425 7.977 1.00 69.12 90 GLY A CA 1
ATOM 724 C C . GLY A 1 90 ? 7.751 15.171 8.700 1.00 69.12 90 GLY A C 1
ATOM 725 O O . GLY A 1 90 ? 6.922 14.410 8.195 1.00 69.12 90 GLY A O 1
ATOM 726 N N . SER A 1 91 ? 8.258 14.979 9.921 1.00 80.44 91 SER A N 1
ATOM 727 C CA . SER A 1 91 ? 8.017 13.810 10.785 1.00 80.44 91 SER A CA 1
ATOM 728 C C . SER A 1 91 ? 6.563 13.339 10.808 1.00 80.44 91 SER A C 1
ATOM 730 O O . SER A 1 91 ? 6.315 12.141 10.766 1.00 80.44 91 SER A O 1
ATOM 732 N N . ASP A 1 92 ? 5.602 14.259 10.785 1.00 82.94 92 ASP A N 1
ATOM 733 C CA . ASP A 1 92 ? 4.172 13.961 10.889 1.00 82.94 92 ASP A CA 1
ATOM 734 C C . ASP A 1 92 ? 3.617 13.160 9.706 1.00 82.94 92 ASP A C 1
ATOM 736 O O . ASP A 1 92 ? 2.815 12.247 9.891 1.00 82.94 92 ASP A O 1
ATOM 740 N N . THR A 1 93 ? 4.054 13.466 8.478 1.00 85.50 93 THR A N 1
ATOM 741 C CA . THR A 1 93 ? 3.598 12.725 7.287 1.00 85.50 93 THR A CA 1
ATOM 742 C C . THR A 1 93 ? 4.151 11.305 7.304 1.00 85.50 93 THR A C 1
ATOM 744 O O . THR A 1 93 ? 3.457 10.351 6.943 1.00 85.50 93 THR A O 1
ATOM 747 N N . TYR A 1 94 ? 5.405 11.166 7.741 1.00 86.38 94 TYR A N 1
ATOM 748 C CA . TYR A 1 94 ? 6.049 9.873 7.912 1.00 86.38 94 TYR A CA 1
ATOM 749 C C . TYR A 1 94 ? 5.364 9.052 9.006 1.00 86.38 94 TYR A C 1
ATOM 751 O O . TYR A 1 94 ? 4.972 7.918 8.742 1.00 86.38 94 TYR A O 1
ATOM 759 N N . LEU A 1 95 ? 5.154 9.635 10.190 1.00 88.69 95 LEU A N 1
ATOM 760 C CA . LEU A 1 95 ? 4.484 8.983 11.315 1.00 88.69 95 LEU A CA 1
ATOM 761 C C . LEU A 1 95 ? 3.082 8.529 10.925 1.00 88.69 95 LEU A C 1
ATOM 763 O O . LEU A 1 95 ? 2.747 7.372 11.134 1.00 88.69 95 LEU A O 1
ATOM 767 N N . TYR A 1 96 ? 2.301 9.377 10.256 1.00 90.06 96 TYR A N 1
ATOM 768 C CA . TYR A 1 96 ? 0.956 9.008 9.826 1.00 90.06 96 TYR A CA 1
ATOM 769 C C . TYR A 1 96 ? 0.951 7.818 8.854 1.00 90.06 96 TYR A C 1
ATOM 771 O O . TYR A 1 96 ? 0.189 6.867 9.027 1.00 90.06 96 TYR A O 1
ATOM 779 N N . ARG A 1 97 ? 1.849 7.814 7.859 1.00 88.25 97 ARG A N 1
ATOM 780 C CA . ARG A 1 97 ? 2.025 6.668 6.948 1.00 88.25 97 ARG A CA 1
ATOM 781 C C . ARG A 1 97 ? 2.504 5.417 7.685 1.00 88.25 97 ARG A C 1
ATOM 783 O O . ARG A 1 97 ? 2.051 4.315 7.372 1.00 88.25 97 ARG A O 1
ATOM 790 N N . GLN A 1 98 ? 3.385 5.583 8.665 1.00 89.75 98 GLN A N 1
ATOM 791 C CA . GLN A 1 98 ? 3.902 4.492 9.480 1.00 89.75 98 GLN A CA 1
ATOM 792 C C . GLN A 1 98 ? 2.828 3.896 10.393 1.00 89.75 98 GLN A C 1
ATOM 794 O O . GLN A 1 98 ? 2.794 2.685 10.575 1.00 89.75 98 GLN A O 1
ATOM 799 N N . SER A 1 99 ? 1.877 4.691 10.870 1.00 91.88 99 SER A N 1
ATOM 800 C CA . SER A 1 99 ? 0.717 4.189 11.606 1.00 91.88 99 SER A CA 1
ATOM 801 C C . SER A 1 99 ? -0.141 3.283 10.735 1.00 91.88 99 SER A C 1
ATOM 803 O O . SER A 1 99 ? -0.507 2.181 11.140 1.00 91.88 99 SER A O 1
ATOM 805 N N . PHE A 1 100 ? -0.392 3.664 9.477 1.00 92.31 100 PHE A N 1
ATOM 806 C CA . PHE A 1 100 ? -1.023 2.725 8.554 1.00 92.31 100 PHE A CA 1
ATOM 807 C C . PHE A 1 100 ? -0.173 1.475 8.389 1.00 92.31 100 PHE A C 1
ATOM 809 O O . PHE A 1 100 ? -0.785 0.410 8.318 1.00 92.31 100 PHE A O 1
ATOM 816 N N . LEU A 1 101 ? 1.175 1.587 8.366 1.00 91.31 101 LEU A N 1
ATOM 817 C CA . LEU A 1 101 ? 2.132 0.468 8.321 1.00 91.31 101 LEU A CA 1
ATOM 818 C C . LEU A 1 101 ? 1.918 -0.531 9.479 1.00 91.31 101 LEU A C 1
ATOM 820 O O . LEU A 1 101 ? 1.766 -1.743 9.287 1.00 91.31 101 LEU A O 1
ATOM 824 N N . GLU A 1 102 ? 1.863 -0.004 10.684 1.00 92.75 102 GLU A N 1
ATOM 825 C CA . GLU A 1 102 ? 1.662 -0.770 11.901 1.00 92.75 102 GLU A CA 1
ATOM 826 C C . GLU A 1 102 ? 0.267 -1.409 11.930 1.00 92.75 102 GLU A C 1
ATOM 828 O O . GLU A 1 102 ? 0.154 -2.620 12.121 1.00 92.75 102 GLU A O 1
ATOM 833 N N . PHE A 1 103 ? -0.779 -0.653 11.576 1.00 92.88 103 PHE A N 1
ATOM 834 C CA . PHE A 1 103 ? -2.159 -1.141 11.532 1.00 92.88 103 PHE A CA 1
ATOM 835 C C . PHE A 1 103 ? -2.323 -2.401 10.675 1.00 92.88 103 PHE A C 1
ATOM 837 O O . PHE A 1 103 ? -2.940 -3.379 11.102 1.00 92.88 103 PHE A O 1
ATOM 844 N N . SER A 1 104 ? -1.744 -2.441 9.467 1.00 91.81 104 SER A N 1
ATOM 845 C CA . SER A 1 104 ? -1.887 -3.653 8.648 1.00 91.81 104 SER A CA 1
ATOM 846 C C . SER A 1 104 ? -1.054 -4.846 9.115 1.00 91.81 104 SER A C 1
ATOM 848 O O . SER A 1 104 ? -1.238 -5.930 8.561 1.00 91.81 104 SER A O 1
ATOM 850 N N . ASN A 1 105 ? -0.145 -4.674 10.069 1.00 91.00 105 ASN A N 1
ATOM 851 C CA . ASN A 1 105 ? 0.641 -5.768 10.635 1.00 91.00 105 ASN A CA 1
ATOM 852 C C . ASN A 1 105 ? 0.055 -6.285 11.953 1.00 91.00 105 ASN A C 1
ATOM 854 O O . ASN A 1 105 ? 0.521 -7.309 12.440 1.00 91.00 105 ASN A O 1
ATOM 858 N N . LEU A 1 106 ? -0.968 -5.620 12.499 1.00 90.69 106 LEU A N 1
ATOM 859 C CA . LEU A 1 106 ? -1.656 -6.087 13.696 1.00 90.69 106 LEU A CA 1
ATOM 860 C C . LEU A 1 106 ? -2.254 -7.481 13.499 1.00 90.69 106 LEU A C 1
ATOM 862 O O . LEU A 1 106 ? -2.845 -7.783 12.452 1.00 90.69 106 LEU A O 1
ATOM 866 N N . ASP A 1 107 ? -2.134 -8.295 14.541 1.00 86.19 107 ASP A N 1
ATOM 867 C CA . ASP A 1 107 ? -2.918 -9.510 14.675 1.00 86.19 107 ASP A CA 1
ATOM 868 C C . ASP A 1 107 ? -4.321 -9.132 15.159 1.00 86.19 107 ASP A C 1
ATOM 870 O O . ASP A 1 107 ? -4.495 -8.609 16.256 1.00 86.19 107 ASP A O 1
ATOM 874 N N . LEU A 1 108 ? -5.312 -9.347 14.295 1.00 84.19 108 LEU A N 1
ATOM 875 C CA . LEU A 1 108 ? -6.721 -9.048 14.554 1.00 84.19 108 LEU A CA 1
ATOM 876 C C . LEU A 1 108 ? -7.531 -10.333 14.776 1.00 84.19 108 LEU A C 1
ATOM 878 O O . LEU A 1 108 ? -8.739 -10.366 14.532 1.00 84.19 108 LEU A O 1
ATOM 882 N N . THR A 1 109 ? -6.873 -11.423 15.177 1.00 80.75 109 THR A N 1
ATOM 883 C CA . THR A 1 109 ? -7.542 -12.698 15.443 1.00 80.75 109 THR A CA 1
ATOM 884 C C . THR A 1 109 ? -8.549 -12.534 16.585 1.00 80.75 109 THR A C 1
ATOM 886 O O . THR A 1 109 ? -8.182 -12.236 17.717 1.00 80.75 109 THR A O 1
ATOM 889 N N . GLY A 1 110 ? -9.836 -12.721 16.277 1.00 78.12 110 GLY A N 1
ATOM 890 C CA . GLY A 1 110 ? -10.939 -12.550 17.231 1.00 78.12 110 GLY A CA 1
ATOM 891 C C . GLY A 1 110 ? -11.525 -11.134 17.308 1.00 78.12 110 GLY A C 1
ATOM 892 O O . GLY A 1 110 ? -12.469 -10.923 18.063 1.00 78.12 110 GLY A O 1
ATOM 893 N N . GLU A 1 111 ? -11.013 -10.183 16.522 1.00 84.88 111 GLU A N 1
ATOM 894 C CA . GLU A 1 111 ? -11.575 -8.833 16.412 1.00 84.88 111 GLU A CA 1
ATOM 895 C C . GLU A 1 111 ? -12.709 -8.767 15.369 1.00 84.88 111 GLU A C 1
ATOM 897 O O . GLU A 1 111 ? -12.953 -9.705 14.604 1.00 84.88 111 GLU A O 1
ATOM 902 N N . SER A 1 112 ? -13.421 -7.636 15.326 1.00 85.12 112 SER A N 1
ATOM 903 C CA . SER A 1 112 ? -14.577 -7.458 14.436 1.00 85.12 112 SER A CA 1
ATOM 904 C C . SER A 1 112 ? -14.250 -7.679 12.948 1.00 85.12 112 SER A C 1
ATOM 906 O O . SER A 1 112 ? -13.214 -7.245 12.433 1.00 85.12 112 SER A O 1
ATOM 908 N N . GLU A 1 113 ? -15.189 -8.283 12.212 1.00 88.06 113 GLU A N 1
ATOM 909 C CA . GLU A 1 113 ? -15.042 -8.536 10.770 1.00 88.06 113 GLU A CA 1
ATOM 910 C C . GLU A 1 113 ? -14.819 -7.237 9.970 1.00 88.06 113 GLU A C 1
ATOM 912 O O . GLU A 1 113 ? -14.105 -7.223 8.964 1.00 88.06 113 GLU A O 1
ATOM 917 N N . ASN A 1 114 ? -15.385 -6.124 10.444 1.00 89.56 114 ASN A N 1
ATOM 918 C CA . ASN A 1 114 ? -15.223 -4.805 9.836 1.00 89.56 114 ASN A CA 1
ATOM 919 C C . ASN A 1 114 ? -13.778 -4.305 9.938 1.00 89.56 114 ASN A C 1
ATOM 921 O O . ASN A 1 114 ? -13.215 -3.867 8.933 1.00 89.56 114 ASN A O 1
ATOM 925 N N . LEU A 1 115 ? -13.135 -4.450 11.101 1.00 88.62 115 LEU A N 1
ATOM 926 C CA . LEU A 1 115 ? -11.734 -4.063 11.279 1.00 88.62 115 LEU A CA 1
ATOM 927 C C . LEU A 1 115 ? -10.809 -4.905 10.385 1.00 88.62 115 LEU A C 1
ATOM 929 O O . LEU A 1 115 ? -9.902 -4.371 9.747 1.00 88.62 115 LEU A O 1
ATOM 933 N N . ILE A 1 116 ? -11.102 -6.202 10.238 1.00 90.81 116 ILE A N 1
ATOM 934 C CA . ILE A 1 116 ? -10.383 -7.098 9.320 1.00 90.81 116 ILE A CA 1
ATOM 935 C C . ILE A 1 116 ? -10.574 -6.663 7.855 1.00 90.81 116 ILE A C 1
ATOM 937 O O . ILE A 1 116 ? -9.617 -6.666 7.072 1.00 90.81 116 ILE A O 1
ATOM 941 N N . LYS A 1 117 ? -11.791 -6.268 7.451 1.00 92.12 117 LYS A N 1
ATOM 942 C CA . LYS A 1 117 ? -12.070 -5.739 6.100 1.00 92.12 117 LYS A CA 1
ATOM 943 C C . LYS A 1 117 ? -11.278 -4.461 5.825 1.00 92.12 117 LYS A C 1
ATOM 945 O O . LYS A 1 117 ? -10.653 -4.361 4.767 1.00 92.12 117 LYS A O 1
ATOM 950 N N . LEU A 1 118 ? -11.240 -3.534 6.780 1.00 92.56 118 LEU A N 1
ATOM 951 C CA . LEU A 1 118 ? -10.455 -2.302 6.685 1.00 92.56 118 LEU A CA 1
ATOM 952 C C . LEU A 1 118 ? -8.955 -2.600 6.588 1.00 92.56 118 LEU A C 1
ATOM 954 O O . LEU A 1 118 ? -8.273 -2.086 5.700 1.00 92.56 118 LEU A O 1
ATOM 958 N N . GLN A 1 119 ? -8.448 -3.522 7.408 1.00 93.25 119 GLN A N 1
ATOM 959 C CA . GLN A 1 119 ? -7.051 -3.950 7.359 1.00 93.25 119 GLN A CA 1
ATOM 960 C C . GLN A 1 119 ? -6.667 -4.518 5.986 1.00 93.25 119 GLN A C 1
ATOM 962 O O . GLN A 1 119 ? -5.592 -4.216 5.462 1.00 93.25 119 GLN A O 1
ATOM 967 N N . LYS A 1 120 ? -7.554 -5.297 5.351 1.00 92.00 120 LYS A N 1
ATOM 968 C CA . LYS A 1 120 ? -7.331 -5.832 3.996 1.00 92.00 120 LYS A CA 1
ATOM 969 C C . LYS A 1 120 ? -7.168 -4.729 2.947 1.00 92.00 120 LYS A C 1
ATOM 971 O O . LYS A 1 120 ? -6.380 -4.914 2.022 1.00 92.00 120 LYS A O 1
ATOM 976 N N . ILE A 1 121 ? -7.870 -3.601 3.069 1.00 90.62 121 ILE A N 1
ATOM 977 C CA . ILE A 1 121 ? -7.721 -2.458 2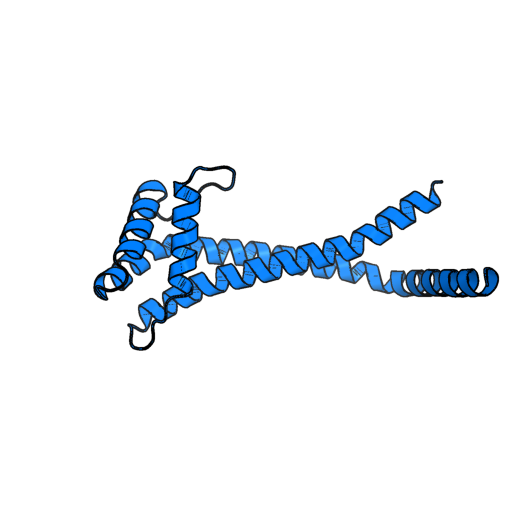.149 1.00 90.62 121 ILE A CA 1
ATOM 978 C C . ILE A 1 121 ? -6.306 -1.881 2.263 1.00 90.62 121 ILE A C 1
ATOM 980 O O . ILE A 1 121 ? -5.612 -1.765 1.251 1.00 90.62 121 ILE A O 1
ATOM 984 N N . VAL A 1 122 ? -5.842 -1.640 3.492 1.00 91.75 122 VAL A N 1
ATOM 985 C CA . VAL A 1 122 ? -4.491 -1.117 3.755 1.00 91.75 122 VAL A CA 1
ATOM 986 C C . VAL A 1 122 ? -3.410 -2.100 3.286 1.00 91.75 122 VAL A C 1
ATOM 988 O O . VAL A 1 122 ? -2.427 -1.702 2.662 1.00 91.75 122 VAL A O 1
ATOM 991 N N . ARG A 1 123 ? -3.602 -3.412 3.504 1.00 92.44 123 ARG A N 1
ATOM 992 C CA . ARG A 1 123 ? -2.679 -4.455 3.010 1.00 92.44 123 ARG A CA 1
ATOM 993 C C . ARG A 1 123 ? -2.574 -4.457 1.485 1.00 92.44 123 ARG A C 1
ATOM 995 O O . ARG A 1 123 ? -1.470 -4.587 0.957 1.00 92.44 123 ARG A O 1
ATOM 1002 N N . LYS A 1 124 ? -3.698 -4.299 0.774 1.00 89.94 124 LYS A N 1
ATOM 1003 C CA . LYS A 1 124 ? -3.7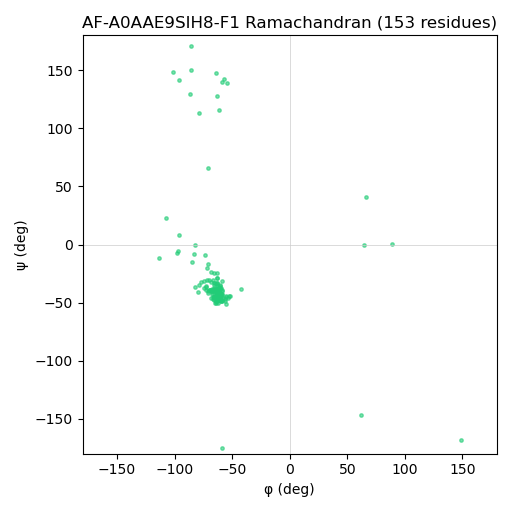16 -4.252 -0.698 1.00 89.94 124 LYS A CA 1
ATOM 1004 C C . LYS A 1 124 ? -2.853 -3.113 -1.229 1.00 89.94 124 LYS A C 1
ATOM 1006 O O . LYS A 1 124 ? -2.020 -3.377 -2.091 1.00 89.94 124 LYS A O 1
ATOM 1011 N N . ALA A 1 125 ? -2.993 -1.901 -0.682 1.00 86.81 125 ALA A N 1
ATOM 1012 C CA . ALA A 1 125 ? -2.193 -0.742 -1.092 1.00 86.81 125 ALA A CA 1
ATOM 1013 C C . ALA A 1 125 ? -0.686 -1.054 -1.062 1.00 86.81 125 ALA A C 1
ATOM 1015 O O . ALA A 1 125 ? 0.023 -0.818 -2.038 1.00 86.81 125 ALA A O 1
ATOM 1016 N N . ARG A 1 126 ? -0.215 -1.720 -0.001 1.00 86.75 126 ARG A N 1
ATOM 1017 C CA . ARG A 1 126 ? 1.203 -2.085 0.145 1.00 86.75 126 ARG A CA 1
ATOM 1018 C C . ARG A 1 126 ? 1.683 -3.181 -0.784 1.00 86.75 126 ARG A C 1
ATOM 1020 O O . ARG A 1 126 ? 2.816 -3.123 -1.258 1.00 86.75 126 ARG A O 1
ATOM 1027 N N . ILE A 1 127 ? 0.867 -4.211 -1.002 1.00 89.25 127 ILE A N 1
ATOM 1028 C CA . ILE A 1 127 ? 1.214 -5.277 -1.949 1.00 89.25 127 ILE A CA 1
ATOM 1029 C C . ILE A 1 127 ? 1.408 -4.658 -3.335 1.00 89.25 127 ILE A C 1
ATOM 1031 O O . ILE A 1 127 ? 2.396 -4.956 -4.001 1.00 89.25 127 ILE A O 1
ATOM 1035 N N . ILE A 1 128 ? 0.530 -3.729 -3.724 1.00 88.06 128 ILE A N 1
ATOM 1036 C CA . ILE A 1 128 ? 0.650 -3.004 -4.990 1.00 88.06 128 ILE A CA 1
ATOM 1037 C C . ILE A 1 128 ? 1.931 -2.166 -5.023 1.00 88.06 128 ILE A C 1
ATOM 1039 O O . ILE A 1 128 ? 2.625 -2.197 -6.033 1.00 88.06 128 ILE A O 1
ATOM 1043 N N . THR A 1 129 ? 2.307 -1.483 -3.934 1.00 86.06 129 THR A N 1
ATOM 1044 C CA . THR A 1 129 ? 3.594 -0.766 -3.866 1.00 86.06 129 THR A CA 1
ATOM 1045 C C . THR A 1 129 ? 4.774 -1.692 -4.166 1.00 86.06 129 THR A C 1
ATOM 1047 O O . THR A 1 129 ? 5.649 -1.332 -4.949 1.00 86.06 129 THR A O 1
ATOM 1050 N N . LYS A 1 130 ? 4.793 -2.905 -3.595 1.00 87.88 130 LYS A N 1
ATOM 1051 C CA . LYS A 1 130 ? 5.855 -3.890 -3.867 1.00 87.88 130 LYS A CA 1
ATOM 1052 C C . LYS A 1 130 ? 5.857 -4.336 -5.330 1.00 87.88 130 LYS A C 1
ATOM 1054 O O . LYS A 1 130 ? 6.921 -4.376 -5.936 1.00 87.88 130 LYS A O 1
ATOM 1059 N N . ILE A 1 131 ? 4.682 -4.604 -5.904 1.00 86.12 131 ILE A N 1
ATOM 1060 C CA . ILE A 1 131 ? 4.536 -4.962 -7.324 1.00 86.12 131 ILE A CA 1
ATOM 1061 C C . ILE A 1 131 ? 5.059 -3.834 -8.223 1.00 86.12 131 ILE A C 1
ATOM 1063 O O . ILE A 1 131 ? 5.818 -4.097 -9.149 1.00 86.12 131 ILE A O 1
ATOM 1067 N N . LEU A 1 132 ? 4.711 -2.579 -7.928 1.00 87.12 132 LEU A N 1
ATOM 1068 C CA . LEU A 1 132 ? 5.182 -1.412 -8.675 1.00 87.12 132 LEU A CA 1
ATOM 1069 C C . LEU A 1 132 ? 6.706 -1.264 -8.626 1.00 87.12 132 LEU A C 1
ATOM 1071 O O . LEU A 1 132 ? 7.319 -0.989 -9.654 1.00 87.12 132 LEU A O 1
ATOM 1075 N N . ILE A 1 133 ? 7.326 -1.497 -7.464 1.00 85.88 133 ILE A N 1
ATOM 1076 C CA . ILE A 1 133 ? 8.791 -1.501 -7.331 1.00 85.88 133 ILE A CA 1
ATOM 1077 C C . ILE A 1 133 ? 9.402 -2.617 -8.188 1.00 85.88 133 ILE A C 1
ATOM 1079 O O . ILE A 1 133 ? 10.354 -2.369 -8.923 1.00 85.88 133 ILE A O 1
ATOM 1083 N N . SER A 1 134 ? 8.845 -3.831 -8.148 1.00 83.06 134 SER A N 1
ATOM 1084 C CA . SER A 1 134 ? 9.319 -4.945 -8.977 1.00 83.06 134 SER A CA 1
ATOM 1085 C C . SER A 1 134 ? 9.183 -4.660 -10.476 1.00 83.06 134 SER A C 1
ATOM 1087 O O . SER A 1 134 ? 10.115 -4.941 -11.226 1.00 83.06 134 SER A O 1
ATOM 1089 N N . LEU A 1 135 ? 8.070 -4.059 -10.911 1.00 81.38 135 LEU A N 1
ATOM 1090 C CA . LEU A 1 135 ? 7.867 -3.643 -12.303 1.00 81.38 135 LEU A CA 1
ATOM 1091 C C . LEU A 1 135 ? 8.879 -2.573 -12.723 1.00 81.38 135 LEU A C 1
ATOM 1093 O O . LEU A 1 135 ? 9.433 -2.653 -13.816 1.00 81.38 135 LEU A O 1
ATOM 1097 N N . PHE A 1 136 ? 9.165 -1.611 -11.845 1.00 82.50 136 PHE A N 1
ATOM 1098 C CA . PHE A 1 136 ? 10.168 -0.580 -12.101 1.00 82.50 136 PHE A CA 1
ATOM 1099 C C . PHE A 1 136 ? 11.578 -1.170 -12.251 1.00 82.50 136 PHE A C 1
ATOM 1101 O O . PHE A 1 136 ? 12.297 -0.820 -13.186 1.00 82.50 136 PHE A O 1
ATOM 1108 N N . ILE A 1 137 ? 11.961 -2.106 -11.378 1.00 82.50 137 ILE A N 1
ATOM 1109 C CA . ILE A 1 137 ? 13.250 -2.808 -11.471 1.00 82.50 137 ILE A CA 1
ATOM 1110 C C . ILE A 1 137 ? 13.326 -3.624 -12.767 1.00 82.50 137 ILE A C 1
ATOM 1112 O O . ILE A 1 137 ? 14.327 -3.549 -13.478 1.00 82.50 137 ILE A O 1
ATOM 1116 N N . ALA A 1 138 ? 12.266 -4.366 -13.105 1.00 78.81 138 ALA A N 1
ATOM 1117 C CA . ALA A 1 138 ? 12.201 -5.148 -14.338 1.00 78.81 138 ALA A CA 1
ATOM 1118 C C . ALA A 1 138 ? 12.357 -4.260 -15.582 1.00 78.81 138 ALA A C 1
ATOM 1120 O O . ALA A 1 138 ? 13.119 -4.590 -16.487 1.00 78.81 138 ALA A O 1
ATOM 1121 N N . PHE A 1 139 ? 11.698 -3.101 -15.596 1.00 75.62 139 PHE A N 1
ATOM 1122 C CA . PHE A 1 139 ? 11.819 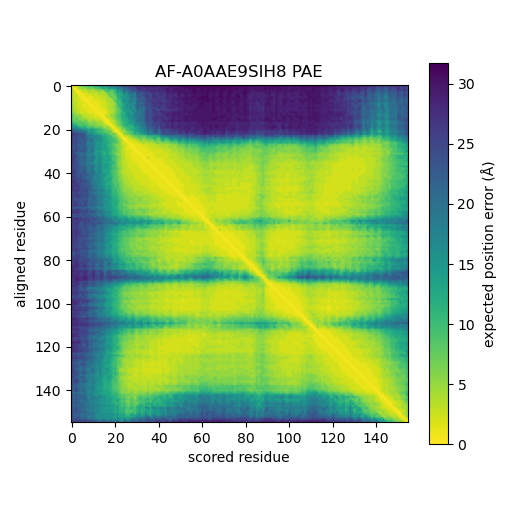-2.112 -16.663 1.00 75.62 139 PHE A CA 1
ATOM 1123 C C . PHE A 1 139 ? 13.244 -1.552 -16.785 1.00 75.62 139 PHE A C 1
ATOM 1125 O O . PHE A 1 139 ? 13.800 -1.501 -17.883 1.00 75.62 139 PHE A O 1
ATOM 1132 N N . ALA A 1 140 ? 13.873 -1.185 -15.663 1.00 74.88 140 ALA A N 1
ATOM 1133 C CA . ALA A 1 140 ? 15.244 -0.680 -15.654 1.00 74.88 140 ALA A CA 1
ATOM 1134 C C . ALA A 1 140 ? 16.240 -1.713 -16.212 1.00 74.88 140 ALA A C 1
ATOM 1136 O O . ALA A 1 140 ? 17.075 -1.375 -17.051 1.00 74.88 140 ALA A O 1
ATOM 1137 N N . LEU A 1 141 ? 16.110 -2.983 -15.812 1.00 73.19 141 LEU A N 1
ATOM 1138 C CA . LEU A 1 141 ? 16.957 -4.075 -16.305 1.00 73.19 141 LEU A CA 1
ATOM 1139 C C . LEU A 1 141 ? 16.802 -4.330 -17.810 1.00 73.19 141 LEU A C 1
ATOM 1141 O O . LEU A 1 141 ? 17.756 -4.766 -18.445 1.00 73.19 141 LEU A O 1
ATOM 1145 N N . GLN A 1 142 ? 15.633 -4.049 -18.389 1.00 70.62 142 GLN A N 1
ATOM 1146 C CA . GLN A 1 142 ? 15.399 -4.190 -19.830 1.00 70.62 142 GLN A CA 1
ATOM 1147 C C . GLN A 1 142 ? 15.969 -3.014 -20.633 1.00 70.62 142 GLN A C 1
ATOM 1149 O O . GLN A 1 142 ? 16.467 -3.208 -21.738 1.00 70.62 142 GLN A O 1
ATOM 1154 N N . ILE A 1 143 ? 15.927 -1.796 -20.087 1.00 68.12 143 ILE A N 1
ATOM 1155 C CA . ILE A 1 143 ? 16.356 -0.582 -20.797 1.00 68.12 143 ILE A CA 1
ATOM 1156 C C . ILE A 1 143 ? 17.867 -0.359 -20.744 1.00 68.12 143 ILE A C 1
ATOM 1158 O O . ILE A 1 143 ? 18.450 0.098 -21.727 1.00 68.12 143 ILE A O 1
ATOM 1162 N N . ILE A 1 144 ? 18.521 -0.682 -19.626 1.00 67.62 144 ILE A N 1
ATOM 1163 C CA . ILE A 1 144 ? 19.962 -0.444 -19.451 1.00 67.62 144 ILE A CA 1
ATOM 1164 C C . ILE A 1 144 ? 20.807 -1.126 -20.556 1.00 67.62 144 ILE A C 1
ATOM 1166 O O . ILE A 1 144 ? 21.637 -0.439 -21.158 1.00 67.62 144 ILE A O 1
ATOM 1170 N N . PRO A 1 145 ? 20.587 -2.408 -20.918 1.00 65.31 145 PRO A N 1
ATOM 1171 C CA . PRO A 1 145 ? 21.323 -3.059 -22.006 1.00 65.31 145 PRO A CA 1
ATOM 1172 C C . PRO A 1 145 ? 21.079 -2.424 -23.381 1.00 65.31 145 PRO A C 1
ATOM 1174 O O . PRO A 1 145 ? 22.004 -2.349 -24.188 1.00 65.31 145 PRO A O 1
ATOM 1177 N N . VAL A 1 146 ? 19.860 -1.929 -23.642 1.00 65.25 146 VAL A N 1
ATOM 1178 C CA . VAL A 1 146 ? 19.512 -1.230 -24.893 1.00 65.25 146 VAL A CA 1
ATOM 1179 C C . VAL A 1 146 ? 20.311 0.068 -25.008 1.00 65.25 146 VAL A C 1
ATOM 1181 O O . VAL A 1 146 ? 20.933 0.322 -26.037 1.00 65.25 146 VAL A O 1
ATOM 1184 N N . ILE A 1 147 ? 20.334 0.878 -23.944 1.00 64.75 147 ILE A N 1
ATOM 1185 C CA . ILE A 1 147 ? 21.054 2.159 -23.924 1.00 64.75 147 ILE A CA 1
ATOM 1186 C C . ILE A 1 147 ? 22.558 1.932 -24.105 1.00 64.75 147 ILE A C 1
ATOM 1188 O O . ILE A 1 147 ? 23.171 2.578 -24.955 1.00 64.75 147 ILE A O 1
ATOM 1192 N N . ILE A 1 148 ? 23.145 0.988 -23.360 1.00 67.69 148 ILE A N 1
ATOM 1193 C CA . ILE A 1 148 ? 24.575 0.660 -23.468 1.00 67.69 148 ILE A CA 1
ATOM 1194 C C . ILE A 1 148 ? 24.908 0.163 -24.881 1.00 67.69 148 ILE A C 1
ATOM 1196 O O . ILE A 1 148 ? 25.869 0.639 -25.484 1.00 67.69 148 ILE A O 1
ATOM 1200 N N . GLY A 1 149 ? 24.092 -0.732 -25.447 1.00 62.03 149 GLY A N 1
ATOM 1201 C CA . GLY A 1 149 ? 24.284 -1.242 -26.806 1.00 62.03 149 GLY A CA 1
ATOM 1202 C C . GLY A 1 149 ? 24.207 -0.154 -27.884 1.00 62.03 149 GLY A C 1
ATOM 1203 O O . GLY A 1 149 ? 24.984 -0.173 -28.839 1.00 62.03 149 GLY A O 1
ATOM 1204 N N . VAL A 1 150 ? 23.319 0.834 -27.725 1.00 63.56 150 VAL A N 1
ATOM 1205 C CA . VAL A 1 150 ? 23.227 1.996 -28.628 1.00 63.56 150 VAL A CA 1
ATOM 1206 C C . VAL A 1 150 ? 24.432 2.928 -28.478 1.00 63.56 150 VAL A C 1
ATOM 1208 O O . VAL A 1 150 ? 24.926 3.437 -29.484 1.00 63.56 150 VAL A O 1
ATOM 1211 N N . MET A 1 151 ? 24.929 3.145 -27.256 1.00 63.12 151 MET A N 1
ATOM 1212 C CA . MET A 1 151 ? 26.125 3.963 -27.022 1.00 63.12 151 MET A CA 1
ATOM 1213 C C . MET A 1 151 ? 27.390 3.302 -27.580 1.00 63.12 151 MET A C 1
ATOM 1215 O O . MET A 1 151 ? 28.198 3.988 -28.199 1.00 63.12 151 MET A O 1
ATOM 1219 N N . MET A 1 152 ? 27.529 1.979 -27.449 1.00 58.59 152 MET A N 1
ATOM 1220 C CA . MET A 1 152 ? 28.659 1.228 -28.011 1.00 58.59 152 MET A CA 1
ATOM 1221 C C . MET A 1 152 ? 28.694 1.241 -29.545 1.00 58.59 152 MET A C 1
ATOM 1223 O O . MET A 1 152 ? 29.777 1.259 -30.109 1.00 58.59 152 MET A O 1
ATOM 1227 N N . ARG A 1 153 ? 27.543 1.275 -30.236 1.00 55.81 153 ARG A N 1
ATOM 1228 C CA . ARG A 1 153 ? 27.500 1.395 -31.713 1.00 55.81 153 ARG A CA 1
ATOM 1229 C C . ARG A 1 153 ? 27.902 2.772 -32.246 1.00 55.81 153 ARG A C 1
ATOM 1231 O O . ARG A 1 153 ? 28.102 2.906 -33.449 1.00 55.81 153 ARG A O 1
ATOM 1238 N N . LYS A 1 154 ? 27.917 3.800 -31.395 1.00 49.34 154 LYS A N 1
ATOM 1239 C CA . LYS A 1 154 ? 28.266 5.178 -31.773 1.00 49.34 154 LYS A CA 1
ATOM 1240 C C . LYS A 1 154 ? 29.730 5.536 -31.483 1.00 49.34 154 LYS A C 1
ATOM 1242 O O . LYS A 1 154 ? 30.129 6.643 -31.835 1.00 49.34 154 LYS A O 1
ATOM 1247 N N . SER A 1 155 ? 30.482 4.644 -30.834 1.00 46.56 155 SER A N 1
ATOM 1248 C CA . SER A 1 155 ? 31.928 4.759 -30.606 1.00 46.56 155 SER A CA 1
ATOM 1249 C C . SER A 1 155 ? 32.702 3.949 -31.634 1.00 46.56 155 SER A C 1
ATOM 1251 O O . SER A 1 155 ? 33.896 4.281 -31.789 1.00 46.56 155 SER A O 1
#

Foldseek 3Di:
DVVVVVVVVVVVVVVVVVCVVVVVVVLVVLVVVLVVLVVVLVVLLLLLLQCLVVLLVQVVVVVPPVVLSVLSVVLCVVQPSDQPDDDPDDPSNVSNLVSLVVLLVDDQVPGDPVSVVSSVSSVSSVVSVVVSVVSVVVSCVSVVVVVVVVVVVVD

Secondary structure (DSSP, 8-state):
-HHHHHHHHHHHHHHHHHHTTTTTHHHHHHHHHHHHHHHHHHHHHHHHHHTHHHHHHHHHHT---HHHHHHHHHHHHHHTTSPPPPSS--HHHHHHHHHHHHHTTS--TTS-HHHHHHHHHHHHHHHHHHHHHHHHHHHHHHHHHHHHHHHHTT-

pLDDT: mean 78.96, std 13.88, range [46.56, 93.25]

Mean predicted aligned error: 10.63 Å

Organism: NCBI:txid221027

Sequence (155 aa):
MGLITTIIFIEILAGINSYYLDFVFIPIIVWVFGAFFLIYFIVCEHKTYSNVQEIIVHLSSTGRHKGLCDTLLEGFIKFGTCMPPRGFYGSDTYLYRQSFLEFSNLDLTGESENLIKLQKIVRKARIITKILISLFIAFALQIIPVIIGVMMRKS